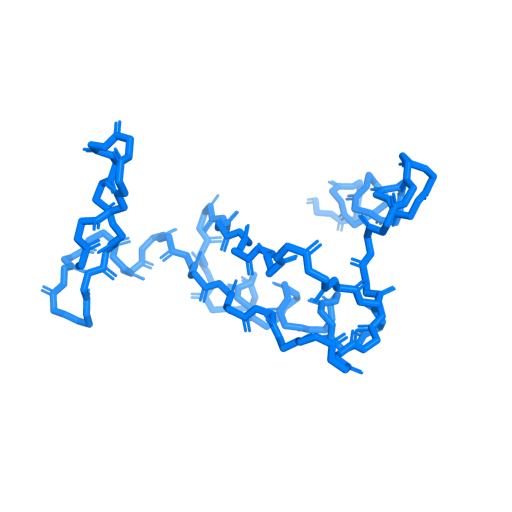Protein AF-A0A535J0L9-F1 (afdb_monomer_lite)

Sequence (76 aa):
MKQGNGSDLLGANDPRSASIGIIYVSPDDDRESVLAAILTQEKLGRKQIAIVLPNKNKAFQRPVDFDGLKNMRRKL

Foldseek 3Di:
DADPVRDDDADPPRPLCQQEAEAEADQPDELVNVVVVVVVCVVSNHNYYHYDADPRHNQPPDPVSCVVVVVVVVVD

Radius of gyration: 12.99 Å; chains: 1; bounding box: 30×32×27 Å

pLDDT: mean 76.9, std 12.42, range [43.91, 88.62]

Stru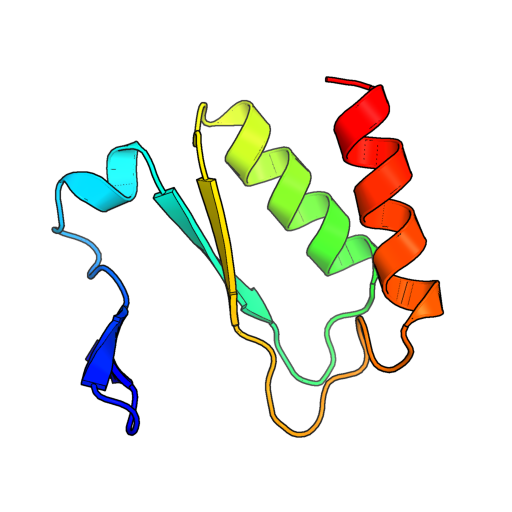cture (mmCIF, N/CA/C/O backbone):
data_AF-A0A535J0L9-F1
#
_entry.id   AF-A0A535J0L9-F1
#
loop_
_atom_site.group_PDB
_atom_site.id
_atom_site.type_symbol
_atom_site.label_atom_id
_atom_site.label_alt_id
_atom_site.label_comp_id
_atom_site.label_asym_id
_atom_site.label_entity_id
_atom_site.label_seq_id
_atom_site.pdbx_PDB_ins_code
_atom_site.Cartn_x
_atom_site.Cartn_y
_atom_site.Cartn_z
_atom_site.occupancy
_atom_site.B_iso_or_equiv
_atom_site.auth_seq_id
_atom_site.auth_comp_id
_atom_site.auth_asym_id
_atom_site.auth_atom_id
_atom_site.pdbx_PDB_model_num
ATOM 1 N N . MET A 1 1 ? -5.806 -15.684 -2.111 1.00 52.22 1 MET A N 1
ATOM 2 C CA . MET A 1 1 ? -4.888 -16.150 -3.181 1.00 52.22 1 MET A CA 1
ATOM 3 C C . MET A 1 1 ? -3.576 -16.452 -2.487 1.00 52.22 1 MET A C 1
ATOM 5 O O . MET A 1 1 ? -3.059 -15.564 -1.821 1.00 52.22 1 MET A O 1
ATOM 9 N N . LYS A 1 2 ? -3.070 -17.685 -2.567 1.00 46.31 2 LYS A N 1
ATOM 10 C CA . LYS A 1 2 ? -1.828 -18.048 -1.875 1.00 46.31 2 LYS A CA 1
ATOM 11 C C . LYS A 1 2 ? -0.631 -17.506 -2.648 1.00 46.31 2 LYS A C 1
ATOM 13 O O . LYS A 1 2 ? -0.519 -17.769 -3.844 1.00 46.31 2 LYS A O 1
ATOM 18 N N . GLN A 1 3 ? 0.250 -16.759 -1.988 1.00 55.91 3 GLN A N 1
ATOM 19 C CA . GLN A 1 3 ? 1.548 -16.431 -2.574 1.00 55.91 3 GLN A CA 1
ATOM 20 C C . GLN A 1 3 ? 2.453 -17.671 -2.555 1.00 55.91 3 GLN A C 1
ATOM 22 O O . GLN A 1 3 ? 2.304 -18.548 -1.703 1.00 55.91 3 GLN A O 1
ATOM 27 N N . GLY A 1 4 ? 3.387 -17.761 -3.508 1.00 43.91 4 GLY A N 1
ATOM 28 C CA . GLY A 1 4 ? 4.259 -18.931 -3.716 1.00 43.91 4 GLY A CA 1
ATOM 29 C C . GLY A 1 4 ? 5.201 -19.281 -2.552 1.00 43.91 4 GLY A C 1
ATOM 30 O O . GLY A 1 4 ? 5.855 -20.313 -2.592 1.00 43.91 4 GLY A O 1
ATOM 31 N N . ASN A 1 5 ? 5.250 -18.453 -1.508 1.00 50.59 5 ASN A N 1
ATOM 32 C CA . ASN A 1 5 ? 5.968 -18.670 -0.248 1.00 50.59 5 ASN A CA 1
ATOM 33 C C . ASN A 1 5 ? 5.051 -19.157 0.900 1.00 50.59 5 ASN A C 1
ATOM 35 O O . ASN A 1 5 ? 5.487 -19.231 2.045 1.00 50.59 5 ASN A O 1
ATOM 39 N N . GLY A 1 6 ? 3.779 -19.455 0.617 1.00 44.66 6 GLY A N 1
ATOM 40 C CA . GLY A 1 6 ? 2.818 -19.965 1.595 1.00 44.66 6 GLY A CA 1
ATOM 41 C C . GLY A 1 6 ? 2.077 -18.899 2.408 1.00 44.66 6 GLY A C 1
ATOM 42 O O . GLY A 1 6 ? 1.175 -19.263 3.161 1.00 44.66 6 GLY A O 1
ATOM 43 N N . SER A 1 7 ? 2.380 -17.602 2.248 1.00 52.41 7 SER A N 1
ATOM 44 C CA . SER A 1 7 ? 1.591 -16.537 2.879 1.00 52.41 7 SER A CA 1
ATOM 45 C C . SER A 1 7 ? 0.284 -16.300 2.120 1.00 52.41 7 SER A C 1
ATOM 47 O O . SER A 1 7 ? 0.274 -16.136 0.897 1.00 52.41 7 SER A O 1
ATOM 49 N N . ASP A 1 8 ? -0.833 -16.295 2.846 1.00 58.91 8 ASP A N 1
ATOM 50 C CA . ASP A 1 8 ? -2.158 -16.086 2.264 1.00 58.91 8 ASP A CA 1
ATOM 51 C C . ASP A 1 8 ? -2.460 -14.588 2.149 1.00 58.91 8 ASP A C 1
ATOM 53 O O . ASP A 1 8 ? -2.445 -13.864 3.147 1.00 58.91 8 ASP A O 1
A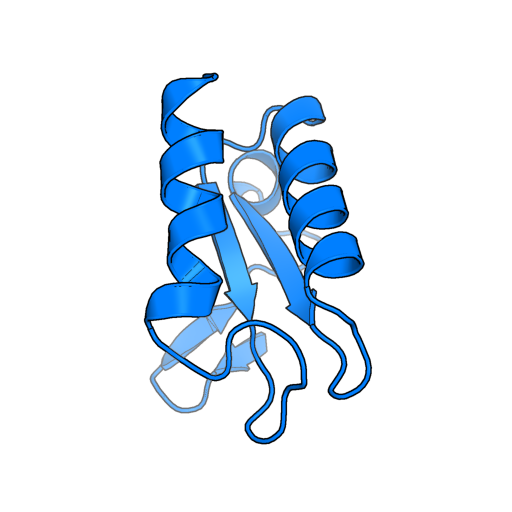TOM 57 N N . LEU A 1 9 ? -2.754 -14.118 0.934 1.00 61.66 9 LEU A N 1
ATOM 58 C CA . LEU A 1 9 ? -3.325 -12.787 0.742 1.00 61.66 9 LEU A CA 1
ATOM 59 C C . LEU A 1 9 ? -4.818 -12.862 1.051 1.00 61.66 9 LEU A C 1
ATOM 61 O O . LEU A 1 9 ? -5.547 -13.641 0.420 1.00 61.66 9 LEU A O 1
ATOM 65 N N . LEU A 1 10 ? -5.243 -12.047 2.021 1.00 66.19 10 LEU A N 1
ATOM 66 C CA . LEU A 1 10 ? -6.625 -11.955 2.485 1.00 66.19 10 LEU A CA 1
ATOM 67 C C . LEU A 1 10 ? -7.557 -11.729 1.290 1.00 66.19 10 LEU A C 1
ATOM 69 O O . LEU A 1 10 ? -7.377 -10.789 0.515 1.00 66.19 10 LEU A O 1
ATOM 73 N N . GLY A 1 11 ? -8.529 -12.625 1.113 1.00 62.56 11 GLY A N 1
ATOM 74 C CA . GLY A 1 11 ? -9.553 -12.487 0.079 1.00 62.56 11 GLY A CA 1
ATOM 75 C C . GLY A 1 11 ? -10.599 -11.433 0.450 1.00 62.56 11 GLY A C 1
ATOM 76 O O . GLY A 1 11 ? -10.715 -11.050 1.611 1.00 62.56 11 GLY A O 1
ATOM 77 N N . ALA A 1 12 ? -11.411 -11.013 -0.524 1.00 59.03 12 ALA A N 1
ATOM 78 C CA . ALA A 1 12 ? -12.450 -9.991 -0.338 1.00 59.03 12 ALA A CA 1
ATOM 79 C C . ALA A 1 12 ? -13.478 -10.315 0.772 1.00 59.03 12 ALA A C 1
ATOM 81 O O . ALA A 1 12 ? -14.062 -9.400 1.338 1.00 59.03 12 ALA A O 1
ATOM 82 N N . ASN A 1 13 ? -13.658 -11.598 1.111 1.00 63.28 13 ASN A N 1
ATOM 83 C CA . ASN A 1 13 ? -14.577 -12.068 2.158 1.00 63.28 13 ASN A CA 1
ATOM 84 C C . ASN A 1 13 ? -13.864 -12.508 3.450 1.00 63.28 13 ASN A C 1
ATOM 86 O O . ASN A 1 13 ? -14.481 -13.120 4.319 1.00 63.28 13 ASN A O 1
ATOM 90 N N . ASP A 1 14 ? -12.561 -12.252 3.583 1.00 67.81 14 ASP A N 1
ATOM 91 C CA . ASP A 1 14 ? -11.834 -12.571 4.808 1.00 67.81 14 ASP A CA 1
ATOM 92 C C . ASP A 1 14 ? -12.151 -11.509 5.875 1.00 67.81 14 ASP A C 1
ATOM 94 O O . ASP A 1 14 ? -11.913 -10.328 5.621 1.00 67.81 14 ASP A O 1
ATOM 98 N N . PRO A 1 15 ? -12.647 -11.860 7.074 1.00 72.88 15 PRO A N 1
ATOM 99 C CA . PRO A 1 15 ? -12.971 -10.879 8.113 1.00 72.88 15 PRO A CA 1
ATOM 100 C C . PRO A 1 15 ? -11.756 -10.049 8.559 1.00 72.88 15 PRO A C 1
ATOM 102 O O . PRO A 1 15 ? -11.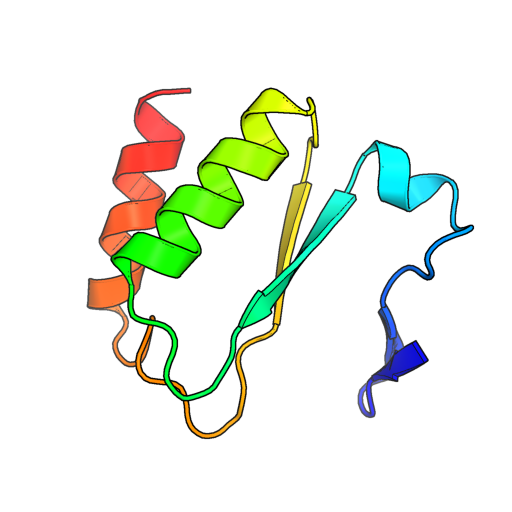915 -8.929 9.043 1.00 72.88 15 PRO A O 1
ATOM 105 N N . ARG A 1 16 ? -10.528 -10.538 8.342 1.00 74.44 16 ARG A N 1
ATOM 106 C CA . ARG A 1 16 ? -9.293 -9.778 8.594 1.00 74.44 16 ARG A CA 1
ATOM 107 C C . ARG A 1 16 ? -9.095 -8.634 7.602 1.00 74.44 16 ARG A C 1
ATOM 109 O O . ARG A 1 16 ? -8.383 -7.691 7.922 1.00 74.44 16 ARG A O 1
ATOM 116 N N . SER A 1 17 ? -9.746 -8.658 6.438 1.00 70.19 17 SER A N 1
ATOM 117 C CA . SER A 1 17 ? -9.737 -7.528 5.495 1.00 70.19 17 SER A CA 1
ATOM 118 C C . SER A 1 17 ? -10.365 -6.263 6.097 1.00 70.19 17 SER A C 1
ATOM 120 O O . SER A 1 17 ? -10.064 -5.155 5.659 1.00 70.19 17 SER A O 1
ATOM 122 N N . ALA A 1 18 ? -11.182 -6.407 7.153 1.00 74.12 18 ALA A N 1
ATOM 123 C CA . ALA A 1 18 ? -11.712 -5.286 7.918 1.00 74.12 18 ALA A CA 1
ATOM 124 C C . ALA A 1 18 ? -10.616 -4.531 8.701 1.00 74.12 18 ALA A C 1
ATOM 126 O O . ALA A 1 18 ? -10.719 -3.322 8.906 1.00 74.12 18 ALA A O 1
ATOM 127 N N . SER A 1 19 ? -9.557 -5.225 9.124 1.00 82.31 19 SER A N 1
ATOM 128 C CA . SER A 1 19 ? -8.466 -4.668 9.931 1.00 82.31 19 SER A CA 1
ATOM 129 C C . SER A 1 19 ? -7.151 -4.516 9.167 1.00 82.31 19 SER A C 1
ATOM 131 O O . SER A 1 19 ? -6.313 -3.719 9.586 1.00 82.31 19 SER A O 1
ATOM 133 N N . ILE A 1 20 ? -6.974 -5.231 8.054 1.00 83.50 20 ILE A N 1
ATOM 134 C CA . ILE A 1 20 ? -5.755 -5.240 7.245 1.00 83.50 20 ILE A CA 1
ATOM 135 C C . ILE A 1 20 ? -6.088 -4.802 5.813 1.00 83.50 20 ILE A C 1
ATOM 137 O O . ILE A 1 20 ? -6.816 -5.491 5.101 1.00 83.50 20 ILE A O 1
ATOM 141 N N . GLY A 1 21 ? -5.543 -3.664 5.383 1.00 83.44 21 GLY A N 1
ATOM 142 C CA . GLY A 1 21 ? -5.628 -3.199 3.997 1.00 83.44 21 GLY A CA 1
ATOM 143 C C . GLY A 1 21 ? -4.554 -3.852 3.126 1.00 83.44 21 GLY A C 1
ATOM 144 O O . GLY A 1 21 ? -3.416 -3.999 3.565 1.00 83.44 21 GLY A O 1
ATOM 145 N N . ILE A 1 22 ? -4.887 -4.229 1.891 1.00 85.56 22 ILE A N 1
ATOM 146 C CA . ILE A 1 22 ? -3.906 -4.717 0.908 1.00 85.56 22 ILE A CA 1
ATOM 147 C C . ILE A 1 22 ? -3.874 -3.745 -0.267 1.00 85.56 22 ILE A C 1
ATOM 149 O O . ILE A 1 22 ? -4.914 -3.449 -0.851 1.00 85.56 22 ILE A O 1
ATOM 153 N N . ILE A 1 23 ? -2.682 -3.262 -0.612 1.00 86.81 23 ILE A N 1
ATOM 154 C CA . ILE A 1 23 ? -2.449 -2.382 -1.758 1.00 86.81 23 ILE A CA 1
ATOM 155 C C . ILE A 1 23 ? -1.626 -3.157 -2.784 1.00 86.81 23 ILE A C 1
ATOM 157 O O . ILE A 1 23 ? -0.478 -3.516 -2.518 1.00 86.81 23 ILE A O 1
ATOM 161 N N . TYR A 1 24 ? -2.216 -3.413 -3.949 1.00 87.31 24 TYR A N 1
ATOM 162 C CA . TYR A 1 24 ? -1.508 -3.963 -5.102 1.00 87.31 24 TYR A CA 1
ATOM 163 C C . TYR A 1 24 ? -0.974 -2.809 -5.935 1.00 87.31 24 TYR A C 1
ATOM 165 O O . TYR A 1 24 ? -1.755 -2.013 -6.448 1.00 87.31 24 TYR A O 1
ATOM 173 N N . VAL A 1 25 ? 0.347 -2.717 -6.037 1.00 88.25 25 VAL A N 1
ATOM 174 C CA . VAL A 1 25 ? 1.013 -1.646 -6.775 1.00 88.25 25 VAL A CA 1
ATOM 175 C C . VAL A 1 25 ? 1.198 -2.086 -8.224 1.00 88.25 25 VAL A C 1
ATOM 177 O O . VAL A 1 25 ? 1.671 -3.191 -8.491 1.00 88.25 25 VAL A O 1
ATOM 180 N N . SER A 1 26 ? 0.819 -1.237 -9.171 1.00 88.00 26 SER A N 1
ATOM 181 C CA . SER A 1 26 ? 1.132 -1.423 -10.586 1.00 88.00 26 SER A CA 1
ATOM 182 C C . SER A 1 26 ? 2.604 -1.079 -10.852 1.00 88.00 26 SER A C 1
ATOM 184 O O . SER A 1 26 ? 3.149 -0.190 -10.194 1.00 88.00 26 SER A O 1
ATOM 186 N N . PRO A 1 27 ? 3.281 -1.719 -11.826 1.00 86.88 27 PRO A N 1
ATOM 187 C CA . PRO A 1 27 ? 4.639 -1.340 -12.219 1.00 86.88 27 PRO A CA 1
ATOM 188 C C . PRO A 1 27 ? 4.815 0.156 -12.508 1.00 86.88 27 PRO A C 1
ATOM 190 O O . PRO A 1 27 ? 5.882 0.705 -12.231 1.00 86.88 27 PRO A O 1
ATOM 193 N N . ASP A 1 28 ? 3.763 0.796 -13.022 1.00 88.19 28 ASP A N 1
ATOM 194 C CA . ASP A 1 28 ? 3.760 2.197 -13.445 1.00 88.19 28 ASP A CA 1
ATOM 195 C C . ASP A 1 28 ? 3.317 3.178 -12.354 1.00 88.19 28 ASP A C 1
ATOM 197 O O . ASP A 1 28 ? 3.495 4.389 -12.528 1.00 88.19 28 ASP A O 1
ATOM 201 N N . ASP A 1 29 ? 2.792 2.677 -11.229 1.00 86.38 29 ASP A N 1
ATOM 202 C CA . ASP A 1 29 ? 2.374 3.525 -10.117 1.00 86.38 29 ASP A CA 1
ATOM 203 C C . ASP A 1 29 ? 3.587 4.256 -9.543 1.00 86.38 29 ASP A C 1
ATOM 205 O O . ASP A 1 29 ? 4.616 3.670 -9.180 1.00 86.38 29 ASP A O 1
ATOM 209 N N . ASP A 1 30 ? 3.463 5.574 -9.462 1.00 88.06 30 ASP A N 1
ATOM 210 C CA . ASP A 1 30 ? 4.454 6.416 -8.828 1.00 88.06 30 ASP A CA 1
ATOM 211 C C . ASP A 1 30 ? 4.328 6.369 -7.298 1.00 88.06 30 ASP A C 1
ATOM 213 O O . ASP A 1 30 ? 3.339 5.916 -6.714 1.00 88.06 30 ASP A O 1
ATOM 217 N N . ARG A 1 31 ? 5.369 6.861 -6.626 1.00 87.31 31 ARG A N 1
ATOM 218 C CA . ARG A 1 31 ? 5.440 6.853 -5.165 1.00 87.31 31 ARG A CA 1
ATOM 219 C C . ARG A 1 31 ? 4.268 7.595 -4.517 1.00 87.31 31 ARG A C 1
ATOM 221 O O . ARG A 1 31 ? 3.752 7.117 -3.512 1.00 87.31 31 ARG A O 1
ATOM 228 N N . GLU A 1 32 ? 3.862 8.743 -5.050 1.00 87.19 32 GLU A N 1
ATOM 229 C CA . GLU A 1 32 ? 2.820 9.574 -4.437 1.00 87.19 32 GLU A CA 1
ATOM 230 C C . GLU A 1 32 ? 1.457 8.881 -4.511 1.00 87.19 32 GLU A C 1
ATOM 232 O O . GLU A 1 32 ? 0.725 8.860 -3.519 1.00 87.19 32 GLU A O 1
ATOM 237 N N . SER A 1 33 ? 1.169 8.214 -5.632 1.00 88.25 33 SER A N 1
ATOM 238 C CA . SER A 1 33 ? -0.027 7.381 -5.802 1.00 88.25 33 SER A CA 1
ATOM 239 C C . SER A 1 33 ? -0.112 6.270 -4.745 1.00 88.25 33 SER A C 1
ATOM 241 O O . SER A 1 33 ? -1.152 6.091 -4.104 1.00 88.25 33 SER A O 1
ATOM 243 N N . VAL A 1 34 ? 0.997 5.572 -4.471 1.00 88.00 34 VAL A N 1
ATOM 244 C CA . VAL A 1 34 ? 1.018 4.520 -3.438 1.00 88.00 34 VAL A CA 1
ATOM 245 C C . VAL A 1 34 ? 0.893 5.105 -2.024 1.00 88.00 34 VAL A C 1
ATOM 247 O O . VAL A 1 34 ? 0.165 4.556 -1.197 1.00 88.00 34 VAL A O 1
ATOM 250 N N . LEU A 1 35 ? 1.533 6.243 -1.729 1.00 88.00 35 LEU A N 1
ATOM 251 C CA . LEU A 1 35 ? 1.392 6.921 -0.429 1.00 88.00 35 LEU A CA 1
ATOM 252 C C . LEU A 1 35 ? -0.052 7.394 -0.182 1.00 88.00 35 LEU A C 1
ATOM 254 O O . LEU A 1 35 ? -0.576 7.245 0.924 1.00 88.00 35 LEU A O 1
ATOM 258 N N . ALA A 1 36 ? -0.729 7.908 -1.211 1.00 88.12 36 ALA A N 1
ATOM 259 C CA . ALA A 1 36 ? -2.135 8.296 -1.135 1.00 88.12 36 ALA A CA 1
ATOM 260 C C . ALA A 1 36 ? -3.058 7.092 -0.869 1.00 88.12 36 ALA A C 1
ATOM 262 O O . ALA A 1 36 ? -4.010 7.192 -0.084 1.00 88.12 36 ALA A O 1
ATOM 263 N N . ALA A 1 37 ? -2.752 5.932 -1.458 1.00 88.62 37 ALA A N 1
ATOM 264 C CA . ALA A 1 37 ? -3.470 4.690 -1.183 1.00 88.62 37 ALA A CA 1
ATOM 265 C C . ALA A 1 37 ? -3.300 4.244 0.281 1.00 88.62 37 ALA A C 1
ATOM 267 O O . ALA A 1 37 ? -4.283 3.862 0.919 1.00 88.62 37 ALA A O 1
ATOM 268 N N . ILE A 1 38 ? -2.094 4.371 0.851 1.00 87.25 38 ILE A N 1
ATOM 269 C CA . ILE A 1 38 ? -1.832 4.091 2.275 1.00 87.25 38 ILE A CA 1
ATOM 270 C C . ILE A 1 38 ? -2.674 5.012 3.165 1.00 87.25 38 ILE A C 1
ATOM 272 O O . ILE A 1 38 ? -3.389 4.527 4.039 1.00 87.25 38 ILE A O 1
ATOM 276 N N . LEU A 1 39 ? -2.674 6.323 2.896 1.00 87.19 39 LEU A N 1
ATOM 277 C CA . LEU A 1 39 ? -3.510 7.288 3.629 1.00 87.19 39 LEU A CA 1
ATOM 278 C C . LEU A 1 39 ? -5.004 6.968 3.538 1.00 87.19 39 LEU A C 1
ATOM 280 O O . LEU A 1 39 ? -5.757 7.211 4.479 1.00 87.19 39 LEU A O 1
ATOM 284 N N . THR A 1 40 ? -5.453 6.442 2.403 1.00 86.62 40 THR A N 1
ATOM 285 C CA . THR A 1 40 ? -6.851 6.043 2.227 1.00 86.62 40 THR A CA 1
ATOM 286 C C . THR A 1 40 ? -7.197 4.846 3.110 1.00 86.62 40 THR A C 1
ATOM 288 O O . THR A 1 40 ? -8.228 4.870 3.775 1.00 86.62 40 THR A O 1
ATOM 291 N N . GLN A 1 41 ? -6.333 3.829 3.181 1.00 83.94 41 GLN A N 1
ATOM 292 C CA . GLN A 1 41 ? -6.545 2.675 4.066 1.00 83.94 41 GLN A CA 1
ATOM 293 C C . GLN A 1 41 ? -6.531 3.079 5.550 1.00 83.94 41 GLN A C 1
ATOM 295 O O . GLN A 1 41 ? -7.365 2.607 6.320 1.00 83.94 41 GLN A O 1
ATOM 300 N N . GLU A 1 42 ? -5.656 4.006 5.939 1.00 83.56 42 GLU A N 1
ATOM 301 C CA . GL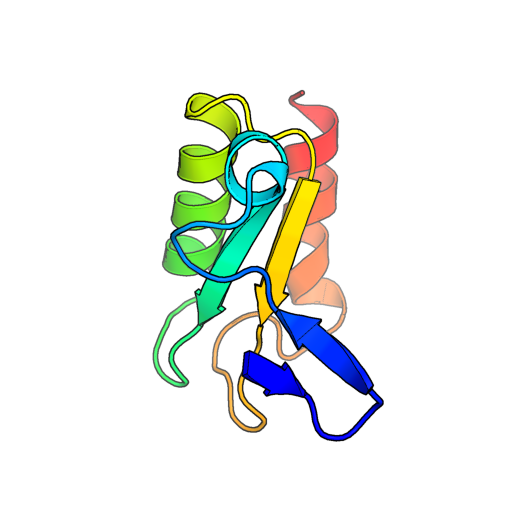U A 1 42 ? -5.633 4.596 7.286 1.00 83.56 42 GLU A CA 1
ATOM 302 C C . GLU A 1 42 ? -6.969 5.274 7.634 1.00 83.56 42 GLU A C 1
ATOM 304 O O . GLU A 1 42 ? -7.568 4.985 8.669 1.00 83.56 42 GLU A O 1
ATOM 309 N N . LYS A 1 43 ? -7.503 6.117 6.737 1.00 85.88 43 LYS A N 1
ATOM 310 C CA . LYS A 1 43 ? -8.815 6.771 6.920 1.00 85.88 43 LYS A CA 1
ATOM 311 C C . LYS A 1 43 ? -9.973 5.779 7.041 1.00 85.88 43 LYS A C 1
ATOM 313 O O . LYS A 1 43 ? -10.981 6.097 7.665 1.00 85.88 43 LYS A O 1
ATOM 318 N N . LEU A 1 44 ? -9.835 4.589 6.459 1.00 83.75 44 LEU A N 1
ATOM 319 C CA . LEU A 1 44 ? -10.797 3.491 6.588 1.00 83.75 44 LEU A CA 1
ATOM 320 C C . LEU A 1 44 ? -10.636 2.703 7.903 1.00 83.75 44 LEU A C 1
ATOM 322 O O . LEU A 1 44 ? -11.336 1.713 8.109 1.00 83.75 44 LEU A O 1
ATOM 326 N N . GLY A 1 45 ? -9.727 3.117 8.792 1.00 83.44 45 GLY A N 1
ATOM 327 C CA . GLY A 1 45 ? -9.502 2.495 10.096 1.00 83.44 45 GLY A CA 1
ATOM 328 C C . GLY A 1 45 ? -8.747 1.168 10.028 1.00 83.44 45 GLY A C 1
ATOM 329 O O . GLY A 1 45 ? -8.832 0.363 10.961 1.00 83.44 45 GLY A O 1
ATOM 330 N N . ARG A 1 46 ? -8.025 0.900 8.929 1.00 84.62 46 ARG A N 1
ATOM 331 C CA . ARG A 1 46 ? -7.171 -0.290 8.831 1.00 84.62 46 ARG A CA 1
ATOM 332 C C . ARG A 1 46 ? -6.005 -0.149 9.810 1.00 84.62 46 ARG A C 1
ATOM 334 O O . ARG A 1 46 ? -5.337 0.873 9.844 1.00 84.62 46 ARG A O 1
ATOM 341 N N . LYS A 1 47 ? -5.755 -1.192 10.599 1.00 83.94 47 LYS A N 1
ATOM 342 C CA . LYS A 1 47 ? -4.692 -1.238 11.619 1.00 83.94 47 LYS A CA 1
ATOM 343 C C . LYS A 1 47 ? -3.351 -1.694 11.055 1.00 83.94 47 LYS A C 1
ATOM 345 O O . LYS A 1 47 ? -2.315 -1.472 11.671 1.00 83.94 47 LYS A O 1
ATOM 350 N N . GLN A 1 48 ? -3.380 -2.419 9.941 1.00 84.50 48 GLN A N 1
ATOM 351 C CA . GLN A 1 48 ? -2.193 -2.892 9.241 1.00 84.50 48 GLN A CA 1
ATOM 352 C C . GLN A 1 48 ? -2.414 -2.734 7.743 1.00 84.50 48 GLN A C 1
ATOM 354 O O . GLN A 1 48 ? -3.538 -2.863 7.257 1.00 84.50 48 GLN A O 1
ATOM 359 N N . ILE A 1 49 ? -1.343 -2.460 7.007 1.00 84.81 49 ILE A N 1
ATOM 360 C CA . ILE A 1 49 ? -1.390 -2.312 5.556 1.00 84.81 49 ILE A CA 1
ATOM 361 C C . ILE A 1 49 ? -0.270 -3.163 4.964 1.00 84.81 49 ILE A C 1
ATOM 363 O O . ILE A 1 49 ? 0.899 -2.977 5.296 1.00 84.81 49 ILE A O 1
ATOM 367 N N . ALA A 1 50 ? -0.635 -4.101 4.096 1.00 85.69 50 ALA A N 1
ATOM 368 C CA . ALA A 1 50 ? 0.298 -4.888 3.305 1.00 85.69 50 ALA A CA 1
ATOM 369 C C . ALA A 1 50 ? 0.402 -4.285 1.901 1.00 85.69 50 ALA A C 1
ATOM 371 O O . ALA A 1 50 ? -0.606 -4.107 1.216 1.00 85.69 50 ALA A O 1
ATOM 372 N N . ILE A 1 51 ? 1.622 -3.980 1.467 1.00 85.81 51 ILE A N 1
ATOM 373 C CA . ILE A 1 51 ? 1.891 -3.442 0.132 1.00 85.81 51 ILE A CA 1
ATOM 374 C C . ILE A 1 51 ? 2.537 -4.550 -0.689 1.00 85.81 51 ILE A C 1
ATOM 376 O O . ILE A 1 51 ? 3.598 -5.060 -0.331 1.00 85.81 51 ILE A O 1
ATOM 380 N N . VAL A 1 52 ? 1.888 -4.924 -1.787 1.00 86.56 52 VAL A N 1
ATOM 381 C CA . VAL A 1 52 ? 2.387 -5.931 -2.720 1.00 86.56 52 VAL A CA 1
ATOM 382 C C . VAL A 1 52 ? 3.036 -5.204 -3.886 1.00 86.56 52 VAL A C 1
ATOM 384 O O . VAL A 1 52 ? 2.353 -4.608 -4.719 1.00 86.56 52 VAL A O 1
ATOM 387 N N . LEU A 1 53 ? 4.366 -5.246 -3.918 1.00 84.88 53 LEU A N 1
ATOM 388 C CA . LEU A 1 53 ? 5.163 -4.637 -4.972 1.00 84.88 53 LEU A CA 1
ATOM 389 C C . LEU A 1 53 ? 5.447 -5.655 -6.089 1.00 84.88 53 LEU A C 1
ATOM 391 O O . LEU A 1 53 ? 5.866 -6.778 -5.796 1.00 84.88 53 LEU A O 1
ATOM 395 N N . PRO A 1 54 ? 5.267 -5.283 -7.366 1.00 84.12 54 PRO A N 1
ATOM 396 C CA . PRO A 1 54 ? 5.681 -6.114 -8.484 1.00 84.12 54 PRO A CA 1
ATOM 397 C C . PRO A 1 54 ? 7.210 -6.130 -8.600 1.00 84.12 54 PRO A C 1
ATOM 399 O O . PRO A 1 54 ? 7.887 -5.182 -8.198 1.00 84.12 54 PRO A O 1
ATOM 402 N N . ASN A 1 55 ? 7.753 -7.195 -9.204 1.00 82.00 55 ASN A N 1
ATOM 403 C CA . ASN A 1 55 ? 9.201 -7.372 -9.405 1.00 82.00 55 ASN A CA 1
ATOM 404 C C . ASN A 1 5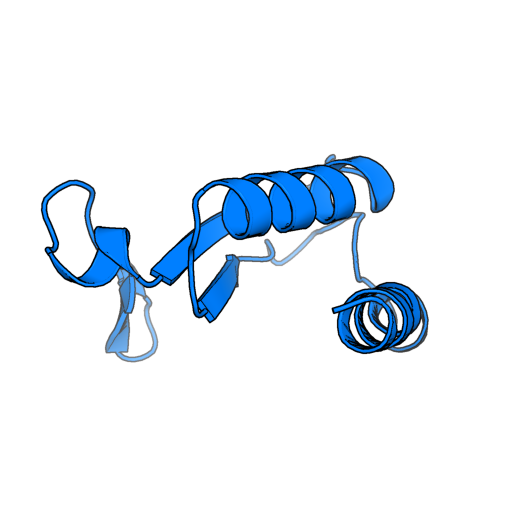5 ? 9.851 -6.189 -10.136 1.00 82.00 55 ASN A C 1
ATOM 406 O O . ASN A 1 55 ? 10.995 -5.836 -9.867 1.00 82.00 55 ASN A O 1
ATOM 410 N N . LYS A 1 56 ? 9.115 -5.585 -11.073 1.00 82.38 56 LYS A N 1
ATOM 411 C CA . LYS A 1 56 ? 9.432 -4.283 -11.655 1.00 82.38 56 LYS A CA 1
ATOM 412 C C . LYS A 1 56 ? 8.392 -3.308 -11.129 1.00 82.38 56 LYS A C 1
ATOM 414 O O . LYS A 1 56 ? 7.240 -3.387 -11.536 1.00 82.38 56 LYS A O 1
ATOM 419 N N . ASN A 1 57 ? 8.793 -2.437 -10.218 1.00 82.50 57 ASN A N 1
ATOM 420 C CA . ASN A 1 57 ? 7.973 -1.350 -9.698 1.00 82.50 57 ASN A CA 1
ATOM 421 C C . ASN A 1 57 ? 8.701 -0.030 -9.927 1.00 82.50 57 ASN A C 1
ATOM 423 O O . ASN A 1 57 ? 9.928 -0.008 -9.988 1.00 82.50 57 ASN A O 1
ATOM 427 N N . LYS A 1 58 ? 7.958 1.063 -10.084 1.00 84.00 58 LYS A N 1
ATOM 428 C CA . LYS A 1 58 ? 8.512 2.421 -10.131 1.00 84.00 58 LYS A CA 1
ATOM 429 C C . LYS A 1 58 ? 8.540 3.068 -8.744 1.00 84.00 58 LYS A C 1
ATOM 431 O O . LYS A 1 58 ? 9.452 3.835 -8.441 1.00 84.00 58 LYS A O 1
ATOM 436 N N . ALA A 1 59 ? 7.572 2.739 -7.892 1.00 80.69 59 ALA A N 1
ATOM 437 C CA . ALA A 1 59 ? 7.542 3.133 -6.490 1.00 80.69 59 ALA A CA 1
ATOM 438 C C . ALA A 1 59 ? 8.415 2.214 -5.619 1.00 80.69 59 ALA A C 1
ATOM 440 O O . ALA A 1 59 ? 8.385 1.001 -5.781 1.00 80.69 59 ALA A O 1
ATOM 441 N N . PHE A 1 60 ? 9.111 2.789 -4.631 1.00 83.00 60 PHE A N 1
ATOM 442 C CA . PHE A 1 60 ? 9.853 2.043 -3.603 1.00 83.00 60 PHE A CA 1
ATOM 443 C C . PHE A 1 60 ? 11.004 1.152 -4.121 1.00 83.00 60 PHE A C 1
ATOM 445 O O . PHE A 1 60 ? 11.261 0.078 -3.579 1.00 83.00 60 PHE A O 1
ATOM 452 N N . GLN A 1 61 ? 11.740 1.614 -5.140 1.00 81.38 61 GLN A N 1
ATOM 453 C CA . GLN A 1 61 ? 12.883 0.878 -5.704 1.00 81.38 61 GLN A CA 1
ATOM 454 C C . GLN A 1 61 ? 14.117 0.871 -4.795 1.00 81.38 61 GLN A C 1
ATOM 456 O O . GLN A 1 61 ? 14.883 -0.092 -4.783 1.00 81.38 61 GLN A O 1
ATOM 461 N N . ARG A 1 62 ? 14.356 1.963 -4.064 1.00 83.62 62 ARG A N 1
ATOM 462 C CA . ARG A 1 62 ? 15.538 2.137 -3.214 1.00 83.62 62 ARG A CA 1
ATOM 463 C C . ARG A 1 62 ? 15.124 2.248 -1.751 1.00 83.62 62 ARG A C 1
ATOM 465 O O . ARG A 1 62 ? 14.050 2.772 -1.467 1.00 83.62 62 ARG A O 1
ATOM 472 N N . PRO A 1 63 ? 16.001 1.884 -0.800 1.00 78.94 63 PRO A N 1
ATOM 473 C CA . PRO A 1 63 ? 15.717 2.028 0.629 1.00 78.94 63 PRO A CA 1
ATOM 474 C C . PRO A 1 63 ? 15.250 3.437 1.039 1.00 78.94 63 PRO A C 1
ATOM 476 O O . PRO A 1 63 ? 14.341 3.565 1.853 1.00 78.94 63 PRO A O 1
ATOM 479 N N . VAL A 1 64 ? 15.812 4.487 0.426 1.00 81.12 64 VAL A N 1
ATOM 480 C CA . VAL A 1 64 ? 15.432 5.893 0.676 1.00 81.12 64 VAL A CA 1
ATOM 481 C C . VAL A 1 64 ? 13.990 6.208 0.271 1.00 81.12 64 VAL A C 1
ATOM 483 O O . VAL A 1 64 ? 13.343 7.064 0.869 1.00 81.12 64 VAL A O 1
ATOM 486 N N . ASP A 1 65 ? 13.439 5.494 -0.709 1.00 79.81 65 ASP A N 1
ATOM 487 C CA . ASP A 1 65 ? 12.070 5.726 -1.164 1.00 79.81 65 ASP A CA 1
ATOM 488 C C . ASP A 1 65 ? 11.052 5.302 -0.081 1.00 79.81 65 ASP A C 1
ATOM 490 O O . ASP A 1 65 ? 9.943 5.833 -0.038 1.00 79.81 65 ASP A O 1
ATOM 494 N N . PHE A 1 66 ? 11.449 4.425 0.856 1.00 81.56 66 PHE A N 1
ATOM 495 C CA . PHE A 1 66 ? 10.653 4.026 2.023 1.00 81.56 66 PHE A CA 1
ATOM 496 C C . PHE A 1 66 ? 10.724 5.026 3.187 1.00 81.56 66 PHE A C 1
ATOM 498 O O . PHE A 1 66 ? 9.912 4.940 4.108 1.00 81.56 66 PHE A O 1
ATOM 505 N N . ASP A 1 67 ? 11.643 5.999 3.179 1.00 79.50 67 ASP A N 1
ATOM 506 C CA . ASP A 1 67 ? 11.741 6.978 4.271 1.00 79.50 67 ASP A CA 1
ATOM 507 C C . ASP A 1 67 ? 10.489 7.862 4.376 1.00 79.50 67 ASP A C 1
ATOM 509 O O . ASP A 1 67 ? 10.110 8.272 5.477 1.00 79.50 67 ASP A O 1
ATOM 513 N N . GLY A 1 68 ? 9.772 8.073 3.266 1.00 71.12 68 GLY A N 1
ATOM 514 C CA . GLY A 1 68 ? 8.463 8.733 3.270 1.00 71.12 68 GLY A CA 1
ATOM 515 C C . GLY A 1 68 ? 7.453 8.054 4.207 1.00 71.12 68 GLY A C 1
ATOM 516 O O . GLY A 1 68 ? 6.697 8.737 4.900 1.00 71.12 68 GLY A O 1
ATOM 517 N N . LEU A 1 69 ? 7.516 6.724 4.335 1.00 79.75 69 LEU A N 1
ATOM 518 C CA . LEU A 1 69 ? 6.660 5.952 5.243 1.00 79.75 69 LEU A CA 1
ATOM 519 C C . LEU A 1 69 ? 6.983 6.226 6.716 1.00 79.75 69 LEU A C 1
ATOM 521 O O . LEU A 1 69 ? 6.084 6.244 7.557 1.00 79.75 69 LEU A O 1
ATOM 525 N N . LYS A 1 70 ? 8.254 6.490 7.049 1.00 77.00 70 LYS A N 1
ATOM 526 C CA . LYS A 1 70 ? 8.662 6.833 8.423 1.00 77.00 70 LYS A CA 1
ATOM 527 C C . LYS A 1 70 ? 8.059 8.166 8.860 1.00 77.00 70 LYS A C 1
ATOM 529 O O . LYS A 1 70 ? 7.631 8.299 10.006 1.00 77.00 70 LYS A O 1
ATOM 534 N N . ASN A 1 71 ? 8.000 9.133 7.943 1.00 70.06 71 ASN A N 1
ATOM 535 C CA . ASN A 1 71 ? 7.383 10.433 8.196 1.00 70.06 71 ASN A CA 1
ATOM 536 C C . ASN A 1 71 ? 5.860 10.331 8.325 1.00 70.06 71 ASN A C 1
ATOM 538 O O . ASN A 1 71 ? 5.285 11.013 9.169 1.00 70.06 71 ASN A O 1
ATOM 542 N N . MET A 1 72 ? 5.215 9.451 7.553 1.00 71.19 72 MET A N 1
ATOM 543 C CA . MET A 1 72 ? 3.787 9.164 7.717 1.00 71.19 72 MET A CA 1
ATOM 544 C C . MET A 1 72 ? 3.487 8.542 9.082 1.00 71.19 72 MET A C 1
ATOM 546 O O . MET A 1 72 ? 2.596 9.022 9.772 1.00 71.19 72 MET A O 1
ATOM 550 N N . ARG A 1 73 ? 4.292 7.567 9.530 1.00 67.50 73 ARG A N 1
ATOM 551 C CA . ARG A 1 73 ? 4.133 6.943 10.856 1.00 67.50 73 ARG A CA 1
ATOM 552 C C . ARG A 1 73 ? 4.268 7.930 12.019 1.00 67.50 73 ARG A C 1
ATOM 554 O O . ARG A 1 73 ? 3.722 7.678 13.077 1.00 67.50 73 ARG A O 1
ATOM 561 N N . ARG A 1 74 ? 5.030 9.017 11.855 1.00 62.66 74 ARG A N 1
ATOM 562 C CA . ARG A 1 74 ? 5.209 10.051 12.894 1.00 62.66 74 ARG A CA 1
ATOM 563 C C . ARG A 1 74 ? 4.066 11.065 12.974 1.00 62.66 74 ARG A C 1
ATOM 565 O O . ARG A 1 74 ? 4.006 11.796 13.953 1.00 62.66 74 ARG A O 1
ATOM 572 N N . LYS A 1 75 ? 3.243 11.180 11.928 1.00 58.47 75 LYS A N 1
ATOM 573 C CA . LYS A 1 75 ? 2.072 12.076 11.901 1.00 58.47 75 LYS A CA 1
ATOM 574 C C . LYS A 1 75 ? 0.796 11.411 12.432 1.00 58.47 75 LYS A C 1
ATOM 576 O O . LYS A 1 75 ? -0.218 12.095 12.541 1.00 58.47 75 LYS A O 1
ATOM 581 N N . LEU A 1 76 ? 0.870 10.114 12.714 1.00 52.38 76 LEU A N 1
ATOM 582 C CA . LEU A 1 76 ? -0.139 9.301 13.387 1.00 52.38 76 LEU A CA 1
ATOM 583 C C . LEU A 1 76 ? 0.181 9.241 14.881 1.00 52.38 76 LEU A C 1
ATOM 585 O O . LEU A 1 76 ? -0.784 9.231 15.672 1.00 52.38 76 LEU A O 1
#

Secondary structure (DSSP, 8-state):
-B-TTSPBPPPTT-GGGGTEEEEEPPTT--HHHHHHHHHHHHHTT-SEEEEE--SS-SSS-SGGGGHHHHHHHH--